Protein AF-A0A954CQ62-F1 (afdb_monomer)

Mean predicted aligned error: 17.19 Å

Nearest PDB structures (foldseek):
  6u3j-assembly1_A  TM=4.164E-01  e=3.686E+00  Homo sapiens
  1ta9-assembly1_A  TM=3.772E-01  e=4.205E+00  Schizosaccharomyces pombe
  5t4q-assembly1_C  TM=3.154E-01  e=1.674E+00  Escherichia coli
  3t1b-assembly1_B  TM=4.701E-01  e=9.889E+00  Vibrio cholerae
  3szp-assembly1_A-2  TM=2.958E-01  e=4.491E+00  Vibrio cholerae

Sequence (155 aa):
MPSSSTSSSEAGSMDAMSRVPAVAQAKTLIVVAIVTLVTLAAWEWHLRAENLGEQPASPVDVAVDRVRAPAPEGSRRIVVLGSSRAQFGISPTIVQNELGKNWEVRNAALSYGNGFAQLHASLDWFEAGDVIVVECLPFTCFTGYRTELELAFER

Structure (mmCIF, N/CA/C/O backbone):
data_AF-A0A954CQ62-F1
#
_entry.id   AF-A0A954CQ62-F1
#
loop_
_atom_site.group_PDB
_atom_site.id
_atom_site.type_symbol
_atom_site.label_atom_id
_atom_site.label_alt_id
_atom_site.label_comp_id
_atom_site.label_asym_id
_atom_site.label_entity_id
_atom_site.label_seq_id
_atom_site.pdbx_PDB_ins_code
_atom_site.Cartn_x
_atom_site.Cartn_y
_atom_site.Cartn_z
_atom_site.occupancy
_atom_site.B_iso_or_equiv
_atom_site.auth_seq_id
_atom_site.auth_comp_id
_atom_site.auth_asym_id
_atom_site.auth_atom_id
_atom_site.pdbx_PDB_model_num
ATOM 1 N N . MET A 1 1 ? 87.082 26.922 -52.791 1.00 41.25 1 MET A N 1
ATOM 2 C CA . MET A 1 1 ? 85.716 27.066 -53.344 1.00 41.25 1 MET A CA 1
ATOM 3 C C . MET A 1 1 ? 85.602 26.184 -54.582 1.00 41.25 1 MET A C 1
ATOM 5 O O . MET A 1 1 ? 86.524 26.274 -55.382 1.00 41.25 1 MET A O 1
ATOM 9 N N . PRO A 1 2 ? 84.510 25.434 -54.814 1.00 47.22 2 PRO A N 1
ATOM 10 C CA . PRO A 1 2 ? 83.643 24.693 -53.893 1.00 47.22 2 PRO A CA 1
ATOM 11 C C . PRO A 1 2 ? 83.917 23.168 -53.979 1.00 47.22 2 PRO A C 1
ATOM 13 O O . PRO A 1 2 ? 84.320 22.670 -55.025 1.00 47.22 2 PRO A O 1
ATOM 16 N N . SER A 1 3 ? 83.660 22.424 -52.901 1.00 38.12 3 SER A N 1
ATOM 17 C CA . SER A 1 3 ? 83.517 20.962 -52.966 1.00 38.12 3 SER A CA 1
ATOM 18 C C . SER A 1 3 ? 82.086 20.619 -52.594 1.00 38.12 3 SER A C 1
ATOM 20 O O . SER A 1 3 ? 81.602 20.986 -51.524 1.00 38.12 3 SER A O 1
ATOM 22 N N . SER A 1 4 ? 81.418 19.991 -53.549 1.00 45.69 4 SER A N 1
ATOM 23 C CA . SER A 1 4 ? 80.012 19.625 -53.558 1.00 45.69 4 SER A CA 1
ATOM 24 C C . SER A 1 4 ? 79.698 18.516 -52.552 1.00 45.69 4 SER A C 1
ATOM 26 O O . SER A 1 4 ? 80.498 17.615 -52.314 1.00 45.69 4 SER A O 1
ATOM 28 N N . SER A 1 5 ? 78.503 18.605 -51.986 1.0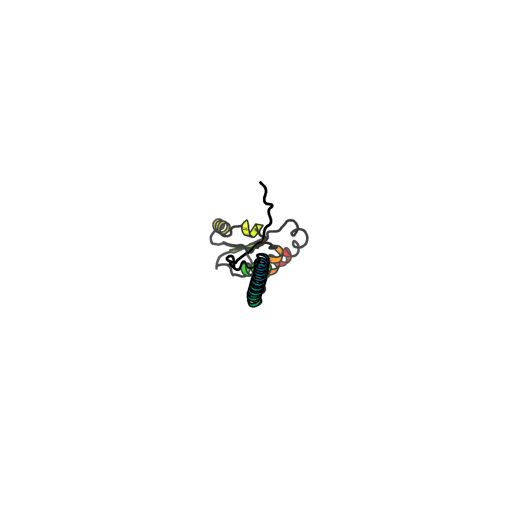0 49.94 5 SER A N 1
ATOM 29 C CA . SER A 1 5 ? 77.893 17.745 -50.972 1.00 49.94 5 SER A CA 1
ATOM 30 C C . SER A 1 5 ? 77.370 16.418 -51.532 1.00 49.94 5 SER A C 1
ATOM 32 O O . SER A 1 5 ? 76.735 16.431 -52.583 1.00 49.94 5 SER A O 1
ATOM 34 N N . THR A 1 6 ? 77.512 15.311 -50.788 1.00 40.84 6 THR A N 1
ATOM 35 C CA . THR A 1 6 ? 76.556 14.167 -50.660 1.00 40.84 6 THR A CA 1
ATOM 36 C C . THR A 1 6 ? 77.137 13.180 -49.622 1.00 40.84 6 THR A C 1
ATOM 38 O O . THR A 1 6 ? 78.242 12.698 -49.813 1.00 40.84 6 THR A O 1
ATOM 41 N N . SER A 1 7 ? 76.655 13.108 -48.373 1.00 46.06 7 SER A N 1
ATOM 42 C CA . SER A 1 7 ? 75.501 12.361 -47.816 1.00 46.06 7 SER A CA 1
ATOM 43 C C . SER A 1 7 ? 75.595 10.826 -47.878 1.00 46.06 7 SER A C 1
ATOM 45 O O . SER A 1 7 ? 75.480 10.269 -48.963 1.00 46.06 7 SER A O 1
ATOM 47 N N . SER A 1 8 ? 75.697 10.179 -46.703 1.00 40.22 8 SER A N 1
ATOM 48 C CA . SER A 1 8 ? 75.142 8.847 -46.351 1.00 40.22 8 SER A CA 1
ATOM 49 C C . SER A 1 8 ? 75.574 8.508 -44.908 1.00 40.22 8 SER A C 1
ATOM 51 O O . SER A 1 8 ? 76.755 8.315 -44.654 1.00 40.22 8 SER A O 1
ATOM 53 N N . SER A 1 9 ? 74.741 8.707 -43.884 1.00 50.22 9 SER A N 1
ATOM 54 C CA . SER A 1 9 ? 73.790 7.717 -43.347 1.00 50.22 9 SER A CA 1
ATOM 55 C C . SER A 1 9 ? 74.456 6.466 -42.761 1.00 50.22 9 SER A C 1
ATOM 57 O O . SER A 1 9 ? 74.571 5.465 -43.453 1.00 50.22 9 SER A O 1
ATOM 59 N N . GLU A 1 10 ? 74.749 6.478 -41.458 1.00 44.53 10 GLU A N 1
ATOM 60 C CA . GLU A 1 10 ? 74.634 5.270 -40.634 1.00 44.53 10 GLU A CA 1
ATOM 61 C C . GLU A 1 10 ? 73.794 5.584 -39.398 1.00 44.53 10 GLU A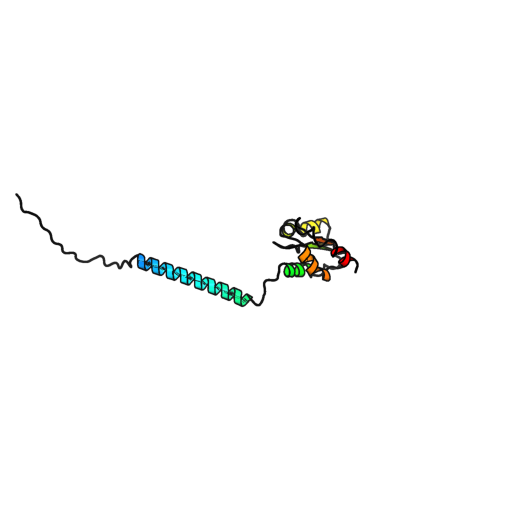 C 1
ATOM 63 O O . GLU A 1 10 ? 74.162 6.352 -38.510 1.00 44.53 10 GLU A O 1
ATOM 68 N N . ALA A 1 11 ? 72.594 5.012 -39.422 1.00 48.69 11 ALA A N 1
ATOM 69 C CA . ALA A 1 11 ? 71.704 4.883 -38.293 1.00 48.69 11 ALA A CA 1
ATOM 70 C C . ALA A 1 11 ? 72.190 3.706 -37.443 1.00 48.69 11 ALA A C 1
ATOM 72 O O . ALA A 1 11 ? 72.413 2.616 -37.963 1.00 48.69 11 ALA A O 1
ATOM 73 N N . GLY A 1 12 ? 72.327 3.917 -36.138 1.00 39.66 12 GLY A N 1
ATOM 74 C CA . GLY A 1 12 ? 72.877 2.913 -35.237 1.00 39.66 12 GLY A CA 1
ATOM 75 C C . GLY A 1 12 ? 72.307 3.009 -33.834 1.00 39.66 12 GLY A C 1
ATOM 76 O O . GLY A 1 12 ? 73.032 3.310 -32.901 1.00 39.66 12 GLY A O 1
ATOM 77 N N . SER A 1 13 ? 71.011 2.708 -33.714 1.00 49.06 13 SER A N 1
ATOM 78 C CA . SER A 1 13 ? 70.457 1.941 -32.591 1.00 49.06 13 SER A CA 1
ATOM 79 C C . SER A 1 13 ? 70.759 2.444 -31.171 1.00 49.06 13 SER A C 1
ATOM 81 O O . SER A 1 13 ? 71.661 1.926 -30.525 1.00 49.06 13 SER A O 1
ATOM 83 N N . MET A 1 14 ? 69.891 3.297 -30.624 1.00 45.84 14 MET A N 1
ATOM 84 C CA . MET A 1 14 ? 69.452 3.203 -29.220 1.00 45.84 14 MET A CA 1
ATOM 85 C C . MET A 1 14 ? 68.099 3.906 -29.059 1.00 45.84 14 MET A C 1
ATOM 87 O O . MET A 1 14 ? 68.012 4.977 -28.484 1.00 45.84 14 MET A O 1
ATOM 91 N N . ASP A 1 15 ? 67.035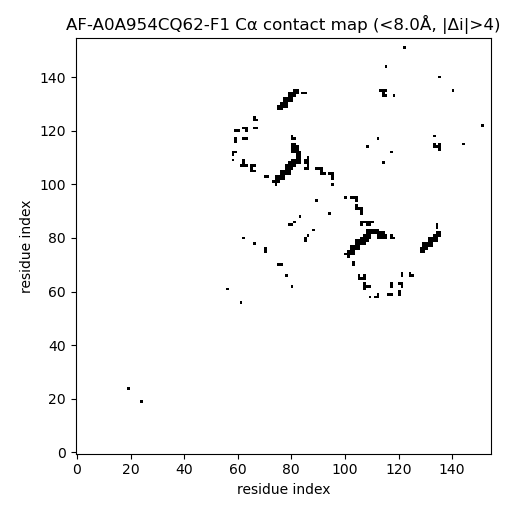 3.309 -29.595 1.00 43.97 15 ASP A N 1
ATOM 92 C CA . ASP A 1 15 ? 65.668 3.656 -29.179 1.00 43.97 15 ASP A CA 1
ATOM 93 C C . ASP A 1 15 ? 64.752 2.433 -29.326 1.00 43.97 15 ASP A C 1
ATOM 95 O O . ASP A 1 15 ? 63.693 2.438 -29.945 1.00 43.97 15 ASP A O 1
ATOM 99 N N . ALA A 1 16 ? 65.205 1.319 -28.751 1.00 47.59 16 ALA A N 1
ATOM 100 C CA . ALA A 1 16 ? 64.402 0.116 -28.573 1.00 47.59 16 ALA A CA 1
ATOM 101 C C . ALA A 1 16 ? 63.693 0.152 -27.212 1.00 47.59 16 ALA A C 1
ATOM 103 O O . ALA A 1 16 ? 63.734 -0.811 -26.450 1.00 47.59 16 ALA A O 1
ATOM 104 N N . MET A 1 17 ? 63.022 1.260 -26.884 1.00 46.12 17 MET A N 1
ATOM 105 C CA . MET A 1 17 ? 61.926 1.174 -25.928 1.00 46.12 17 MET A CA 1
ATOM 106 C C . MET A 1 17 ? 60.701 0.756 -26.730 1.00 46.12 17 MET A C 1
ATOM 108 O O . MET A 1 17 ? 60.117 1.553 -27.460 1.00 46.12 17 MET A O 1
ATOM 112 N N . SER A 1 18 ? 60.400 -0.539 -26.638 1.00 50.97 18 SER A N 1
ATOM 113 C CA . SER A 1 18 ? 59.223 -1.234 -27.158 1.00 50.97 18 SER A CA 1
ATOM 114 C C . SER A 1 18 ? 57.941 -0.421 -26.931 1.00 50.97 18 SER A C 1
ATOM 116 O O . SER A 1 18 ? 57.223 -0.586 -25.945 1.00 50.97 18 SER A O 1
ATOM 118 N N . ARG A 1 19 ? 57.653 0.510 -27.843 1.00 55.09 19 ARG A N 1
ATOM 119 C CA . ARG A 1 19 ? 56.360 1.177 -27.927 1.00 55.09 19 ARG A CA 1
ATOM 120 C C . ARG A 1 19 ? 55.446 0.202 -28.637 1.00 55.09 19 ARG A C 1
ATOM 122 O O . ARG A 1 19 ? 55.397 0.165 -29.864 1.00 55.09 19 ARG A O 1
ATOM 129 N N . VAL A 1 20 ? 54.743 -0.610 -27.849 1.00 55.81 20 VAL A N 1
ATOM 130 C CA . VAL A 1 20 ? 53.565 -1.331 -28.334 1.00 55.81 20 VAL A CA 1
ATOM 131 C C . VAL A 1 20 ? 52.722 -0.302 -29.094 1.00 55.81 20 VAL A C 1
ATOM 133 O O . VAL A 1 20 ? 52.399 0.737 -28.512 1.00 55.81 20 VAL A O 1
ATOM 136 N N . PRO A 1 21 ? 52.429 -0.509 -30.391 1.00 61.00 21 PRO A N 1
ATOM 137 C CA . PRO A 1 21 ? 51.744 0.499 -31.183 1.00 61.00 21 PRO A CA 1
ATOM 138 C C . PRO A 1 21 ? 50.436 0.853 -30.477 1.00 61.00 21 PRO A C 1
ATOM 140 O O . PRO A 1 21 ? 49.686 -0.043 -30.094 1.00 61.00 21 PRO A O 1
ATOM 143 N N . ALA A 1 22 ? 50.161 2.145 -30.280 1.00 60.09 22 ALA A N 1
ATOM 144 C CA . ALA A 1 22 ? 49.000 2.629 -29.521 1.00 60.09 22 ALA A CA 1
ATOM 145 C C . ALA A 1 22 ? 47.670 2.012 -30.004 1.00 60.09 22 ALA A C 1
ATOM 147 O O . ALA A 1 22 ? 46.736 1.818 -29.232 1.00 60.09 22 ALA A O 1
ATOM 148 N N . VAL A 1 23 ? 47.619 1.613 -31.279 1.00 59.50 23 VAL A N 1
ATOM 149 C CA . VAL A 1 23 ? 46.509 0.878 -31.899 1.00 59.50 23 VAL A CA 1
ATOM 150 C C . VAL A 1 23 ? 46.319 -0.525 -31.302 1.00 59.50 23 VAL A C 1
ATOM 152 O O . VAL A 1 23 ? 45.187 -0.960 -31.115 1.00 59.50 23 VAL A O 1
ATOM 155 N N . ALA A 1 24 ? 47.398 -1.241 -30.983 1.00 61.53 24 ALA A N 1
ATOM 156 C CA . ALA A 1 24 ? 47.332 -2.528 -30.295 1.00 61.53 24 ALA A CA 1
ATOM 157 C C . ALA A 1 24 ? 46.906 -2.356 -28.829 1.00 61.53 24 ALA A C 1
ATOM 159 O O . ALA A 1 24 ? 46.080 -3.127 -28.353 1.00 61.53 24 ALA A O 1
ATOM 160 N N . GLN A 1 25 ? 47.372 -1.306 -28.143 1.00 62.19 25 GLN A N 1
ATOM 161 C CA . GLN A 1 25 ? 46.927 -0.991 -26.777 1.00 62.19 25 GLN A CA 1
ATOM 162 C C . GLN A 1 25 ? 45.438 -0.616 -26.724 1.00 62.19 25 GLN A C 1
ATOM 164 O O . GLN A 1 25 ? 44.713 -1.116 -25.867 1.00 62.19 25 GLN A O 1
ATOM 169 N N . ALA A 1 26 ? 44.953 0.190 -27.673 1.00 69.88 26 ALA A N 1
ATOM 170 C CA . ALA A 1 26 ? 43.543 0.565 -27.766 1.00 69.88 26 ALA A CA 1
ATOM 171 C C . ALA A 1 26 ? 42.634 -0.645 -28.038 1.00 69.88 26 ALA A C 1
ATOM 173 O O . ALA A 1 26 ? 41.589 -0.787 -27.407 1.00 69.88 26 ALA A O 1
ATOM 174 N N . LYS A 1 27 ? 43.052 -1.558 -28.926 1.00 73.62 27 LYS A N 1
ATOM 175 C CA . LYS A 1 27 ? 42.320 -2.807 -29.189 1.00 73.62 27 LYS A CA 1
ATOM 176 C C . LYS A 1 27 ? 42.232 -3.684 -27.942 1.00 73.62 27 LYS A C 1
ATOM 178 O O . LYS A 1 27 ? 41.151 -4.173 -27.629 1.00 73.62 27 LYS A O 1
ATOM 183 N N . THR A 1 28 ? 43.329 -3.833 -27.202 1.00 79.75 28 THR A N 1
ATOM 184 C CA . THR A 1 28 ? 43.339 -4.598 -25.947 1.00 79.75 28 THR A CA 1
ATOM 185 C C . THR A 1 28 ? 42.423 -3.966 -24.898 1.00 79.75 28 THR A C 1
ATOM 187 O O . THR A 1 28 ? 41.651 -4.681 -24.269 1.00 79.75 28 THR A O 1
ATOM 190 N N . LEU A 1 29 ? 42.431 -2.637 -24.748 1.00 79.12 29 LEU A N 1
ATOM 191 C CA . LEU A 1 29 ? 41.543 -1.944 -23.806 1.00 79.12 29 LEU A CA 1
ATOM 192 C C . LEU A 1 29 ? 40.061 -2.126 -24.152 1.00 79.12 29 LEU A C 1
ATOM 194 O O . LEU A 1 29 ? 39.253 -2.344 -23.253 1.00 79.12 29 LEU A O 1
ATOM 198 N N . ILE A 1 30 ? 39.705 -2.099 -25.439 1.00 85.25 30 ILE A N 1
ATOM 199 C CA . ILE A 1 30 ? 38.328 -2.353 -25.884 1.00 85.25 30 ILE A CA 1
ATOM 200 C C . ILE A 1 30 ? 37.911 -3.788 -25.553 1.00 85.25 30 ILE A C 1
ATOM 202 O O . ILE A 1 30 ? 36.827 -3.997 -25.014 1.00 85.25 30 ILE A O 1
ATOM 206 N N . VAL A 1 31 ? 38.770 -4.775 -25.823 1.00 88.06 31 VAL A N 1
ATOM 207 C CA . VAL A 1 31 ? 38.486 -6.178 -25.486 1.00 88.06 31 VAL A CA 1
ATOM 208 C C . VAL A 1 31 ? 38.303 -6.345 -23.978 1.00 88.06 31 VAL A C 1
ATOM 210 O O . VAL A 1 31 ? 37.331 -6.962 -23.554 1.00 88.06 31 VAL A O 1
ATOM 213 N N . VAL A 1 32 ? 39.170 -5.744 -23.161 1.00 88.31 32 VAL A N 1
ATOM 214 C CA . VAL A 1 32 ? 39.053 -5.785 -21.694 1.00 88.31 32 VAL A CA 1
ATOM 215 C C . VAL A 1 32 ? 37.763 -5.115 -21.215 1.00 88.31 32 VAL A C 1
ATOM 217 O O . VAL A 1 32 ? 37.093 -5.658 -20.338 1.00 88.31 32 VAL A O 1
ATOM 220 N N . ALA A 1 33 ? 37.369 -3.984 -21.803 1.00 87.56 33 ALA A N 1
ATOM 221 C CA . ALA A 1 33 ? 36.124 -3.302 -21.458 1.00 87.56 33 ALA A CA 1
ATOM 222 C C . ALA A 1 33 ? 34.894 -4.154 -21.804 1.00 87.56 33 ALA A C 1
ATOM 224 O O . ALA A 1 33 ? 34.006 -4.312 -20.970 1.00 87.56 33 ALA A O 1
ATOM 225 N N . ILE A 1 34 ? 34.865 -4.760 -22.996 1.00 91.62 34 ILE A N 1
ATOM 226 C CA . ILE A 1 34 ? 33.775 -5.650 -23.420 1.00 91.62 34 ILE A CA 1
ATOM 227 C C . ILE A 1 34 ? 33.695 -6.866 -22.503 1.00 91.62 34 ILE A C 1
ATOM 229 O O . ILE A 1 34 ? 32.616 -7.179 -22.011 1.00 91.62 34 ILE A O 1
ATOM 233 N N . VAL A 1 35 ? 34.826 -7.525 -22.235 1.00 92.44 35 VAL A N 1
ATOM 234 C CA . VAL A 1 35 ? 34.869 -8.680 -21.332 1.00 92.44 35 VAL A CA 1
ATOM 235 C C . VAL A 1 35 ? 34.355 -8.278 -19.954 1.00 92.44 35 VAL A C 1
ATOM 237 O O . VAL A 1 35 ? 33.462 -8.933 -19.442 1.00 92.44 35 VAL A O 1
ATOM 240 N N . THR A 1 36 ? 34.822 -7.163 -19.392 1.00 90.25 36 THR A N 1
ATOM 241 C CA . THR A 1 36 ? 34.351 -6.669 -18.087 1.00 90.25 36 THR A CA 1
ATOM 242 C C . THR A 1 36 ? 32.840 -6.433 -18.068 1.00 90.25 36 THR A C 1
ATOM 244 O O . THR A 1 36 ? 32.171 -6.874 -17.136 1.00 90.25 36 THR A O 1
ATOM 247 N N . LEU A 1 37 ? 32.283 -5.791 -19.101 1.00 91.50 37 LEU A N 1
ATOM 248 C CA . LEU A 1 37 ? 30.840 -5.553 -19.204 1.00 91.50 37 LEU A CA 1
ATOM 249 C C . LEU A 1 37 ? 30.045 -6.857 -19.302 1.00 91.50 37 LEU A C 1
ATOM 251 O O . LEU A 1 37 ? 29.023 -6.994 -18.637 1.00 91.50 37 LEU A O 1
ATOM 255 N N . VAL A 1 38 ? 30.518 -7.823 -20.093 1.00 90.81 38 VAL A N 1
ATOM 256 C CA . VAL A 1 38 ? 29.867 -9.132 -20.232 1.00 90.81 38 VAL A CA 1
ATOM 257 C C . VAL A 1 38 ? 29.908 -9.897 -18.913 1.00 90.81 38 VAL A C 1
ATOM 259 O O . VAL A 1 38 ? 28.889 -10.448 -18.511 1.00 90.81 38 VAL A O 1
ATOM 262 N N . THR A 1 39 ? 31.038 -9.897 -18.203 1.00 88.31 39 THR A N 1
ATOM 263 C CA . THR A 1 39 ? 31.159 -10.585 -16.911 1.00 88.31 39 THR A CA 1
ATOM 264 C C . THR A 1 39 ? 30.278 -9.936 -15.846 1.00 88.31 39 THR A C 1
ATOM 266 O O . THR A 1 39 ? 29.625 -10.650 -15.094 1.00 88.31 39 THR A O 1
ATOM 269 N N . LEU A 1 40 ? 30.201 -8.600 -15.804 1.00 87.50 40 LEU A N 1
ATOM 270 C CA . LEU A 1 40 ? 29.306 -7.880 -14.890 1.00 87.50 40 LEU A CA 1
ATOM 271 C C . LEU A 1 40 ? 27.833 -8.148 -15.211 1.00 87.50 40 LEU A C 1
ATOM 273 O O . LEU A 1 40 ? 27.059 -8.440 -14.306 1.00 87.50 40 LEU A O 1
ATOM 277 N N . ALA A 1 41 ? 27.451 -8.125 -16.489 1.00 81.44 41 ALA A N 1
ATOM 278 C CA . ALA A 1 41 ? 26.093 -8.451 -16.913 1.00 81.44 41 ALA A CA 1
ATOM 279 C C . ALA A 1 41 ? 25.727 -9.913 -16.608 1.00 81.44 41 ALA A C 1
ATOM 281 O O . ALA A 1 41 ? 24.618 -10.188 -16.157 1.00 81.44 41 ALA A O 1
ATOM 282 N N . ALA A 1 42 ? 26.659 -10.850 -16.809 1.00 82.94 42 ALA A N 1
ATOM 283 C CA . ALA A 1 42 ? 26.465 -12.258 -16.478 1.00 82.94 42 ALA A CA 1
ATOM 284 C C . ALA A 1 42 ? 26.362 -12.480 -14.962 1.00 82.94 42 ALA A C 1
ATOM 286 O O . ALA A 1 42 ? 25.549 -13.285 -14.516 1.00 82.94 42 ALA A O 1
ATOM 287 N N . TRP A 1 43 ? 27.143 -11.742 -14.171 1.00 80.69 43 TRP A N 1
ATOM 288 C CA . TRP A 1 43 ? 27.081 -11.771 -12.712 1.00 80.69 43 TRP A CA 1
ATOM 289 C C . TRP A 1 43 ? 25.767 -11.190 -12.183 1.00 80.69 43 TRP A C 1
ATOM 291 O O . TRP A 1 43 ? 25.106 -11.819 -11.364 1.00 80.69 43 TRP A O 1
ATOM 301 N N . GLU A 1 44 ? 25.326 -10.038 -12.697 1.00 78.00 44 GLU A N 1
ATOM 302 C CA . GLU A 1 44 ? 24.003 -9.492 -12.379 1.00 78.00 44 GLU A CA 1
ATOM 303 C C . GLU A 1 44 ? 22.883 -10.452 -12.772 1.00 78.00 44 GLU A C 1
ATOM 305 O O . GLU A 1 44 ? 21.927 -10.624 -12.020 1.00 78.00 44 GLU A O 1
ATOM 310 N N . TRP A 1 45 ? 22.993 -11.089 -13.938 1.00 75.62 45 TRP A N 1
ATOM 311 C CA . TRP A 1 45 ? 22.031 -12.091 -14.373 1.00 75.62 45 TRP A CA 1
ATOM 312 C C . TRP A 1 45 ? 22.010 -13.295 -13.433 1.00 75.62 45 TRP A C 1
ATOM 314 O O . TRP A 1 45 ? 20.934 -13.752 -13.074 1.00 75.62 45 TRP A O 1
ATOM 324 N N . HIS A 1 46 ? 23.172 -13.782 -12.996 1.00 75.38 46 HIS A N 1
ATOM 325 C CA . HIS A 1 46 ? 23.285 -14.884 -12.044 1.00 75.38 46 HIS A CA 1
ATOM 326 C C . HIS A 1 46 ? 22.674 -14.532 -10.681 1.00 75.38 46 HIS A C 1
ATOM 328 O O . HIS A 1 46 ? 21.861 -15.299 -10.176 1.00 75.38 46 HIS A O 1
ATOM 334 N N . LEU A 1 47 ? 22.951 -13.338 -10.148 1.00 69.31 47 LEU A N 1
ATOM 335 C CA . LEU A 1 47 ? 22.332 -12.848 -8.910 1.00 69.31 47 LEU A CA 1
ATOM 336 C C . LEU A 1 47 ? 20.811 -12.691 -9.040 1.00 69.31 47 LEU A C 1
ATOM 338 O O . LEU A 1 47 ? 20.062 -13.021 -8.124 1.00 69.31 47 LEU A O 1
ATOM 342 N N . ARG A 1 48 ? 20.324 -12.205 -10.187 1.00 61.91 48 ARG A N 1
ATOM 343 C CA . ARG A 1 48 ? 18.882 -12.149 -10.467 1.00 61.91 48 ARG A CA 1
ATOM 344 C C . ARG A 1 48 ? 18.290 -13.547 -10.622 1.00 61.91 48 ARG A C 1
ATOM 346 O O . ARG A 1 48 ? 17.159 -13.746 -10.205 1.00 61.91 48 ARG A O 1
ATOM 353 N N . ALA A 1 49 ? 19.042 -14.489 -11.192 1.00 62.38 49 ALA A N 1
ATOM 354 C CA . ALA A 1 49 ? 18.624 -15.868 -11.408 1.00 62.38 49 ALA A CA 1
ATOM 355 C C . ALA A 1 49 ? 18.500 -16.660 -10.099 1.00 62.38 49 ALA A C 1
ATOM 357 O O . ALA A 1 49 ? 17.558 -17.432 -9.952 1.00 62.38 49 ALA A O 1
ATOM 358 N N . GLU A 1 50 ? 19.392 -16.436 -9.134 1.00 57.91 50 GLU A N 1
ATOM 359 C CA . GLU A 1 50 ? 19.269 -17.000 -7.782 1.00 57.91 50 GLU A CA 1
ATOM 360 C C . GLU A 1 50 ? 18.081 -16.397 -7.011 1.00 57.91 50 GLU A C 1
ATOM 362 O O . GLU A 1 50 ? 17.435 -17.098 -6.237 1.00 57.91 50 GLU A O 1
ATOM 367 N N . ASN A 1 51 ? 17.700 -15.152 -7.319 1.00 51.50 51 ASN A N 1
ATOM 368 C CA . ASN A 1 51 ? 16.491 -14.506 -6.798 1.00 51.50 51 ASN A CA 1
ATOM 369 C C . ASN A 1 51 ? 15.203 -14.818 -7.597 1.00 51.50 51 ASN A C 1
ATOM 371 O O . ASN A 1 51 ? 14.145 -14.301 -7.252 1.00 51.50 51 ASN A O 1
ATOM 375 N N . LEU A 1 52 ? 15.228 -15.676 -8.631 1.00 52.19 52 LEU A N 1
ATOM 376 C CA . LEU A 1 52 ? 14.017 -16.047 -9.396 1.00 52.19 52 LEU A CA 1
ATOM 377 C C . LEU A 1 52 ? 13.009 -16.894 -8.596 1.00 52.19 52 LEU A C 1
ATOM 379 O O . LEU A 1 52 ? 11.910 -17.144 -9.090 1.00 52.19 52 LEU A O 1
ATOM 383 N N . GLY A 1 53 ? 13.360 -17.338 -7.385 1.00 51.84 53 GLY A N 1
ATOM 384 C CA . GLY A 1 53 ? 12.411 -17.953 -6.451 1.00 51.84 53 GLY A CA 1
ATOM 385 C C . GLY A 1 53 ? 11.441 -16.949 -5.816 1.00 51.84 53 GLY A C 1
ATOM 386 O O . GLY A 1 53 ? 10.337 -17.328 -5.436 1.00 51.84 53 GLY A O 1
ATOM 387 N N . GLU A 1 54 ? 11.819 -15.671 -5.757 1.00 53.22 54 GLU A N 1
ATOM 388 C CA . GLU A 1 54 ? 10.964 -14.568 -5.326 1.00 53.22 54 GLU A CA 1
ATOM 389 C C . GLU A 1 54 ? 10.561 -13.775 -6.567 1.00 53.22 54 GLU A C 1
ATOM 391 O O . GLU A 1 54 ? 11.202 -12.806 -6.978 1.00 53.22 54 GLU A O 1
ATOM 396 N N . GLN A 1 55 ? 9.482 -14.214 -7.210 1.00 52.25 55 GLN A N 1
ATOM 397 C CA . GLN A 1 55 ? 8.782 -13.380 -8.179 1.00 52.25 55 GLN A CA 1
ATOM 398 C C . GLN A 1 55 ? 8.566 -12.004 -7.523 1.00 52.25 55 GLN A C 1
ATOM 400 O O . GLN A 1 55 ? 8.073 -11.977 -6.392 1.00 52.25 55 GLN A O 1
ATOM 405 N N . PRO A 1 56 ? 8.971 -10.876 -8.149 1.00 55.84 56 PRO A N 1
ATOM 406 C CA . PRO A 1 56 ? 8.806 -9.574 -7.521 1.00 55.84 56 PRO A CA 1
ATOM 407 C C . PRO A 1 56 ? 7.325 -9.422 -7.202 1.00 55.84 56 PRO A C 1
ATOM 409 O O . PRO A 1 56 ? 6.504 -9.434 -8.124 1.00 55.84 56 PRO A O 1
ATOM 412 N N . ALA A 1 57 ? 7.008 -9.368 -5.903 1.00 66.88 57 ALA A N 1
ATOM 413 C CA . ALA A 1 57 ? 5.639 -9.273 -5.426 1.00 66.88 57 ALA A CA 1
ATOM 414 C C . ALA A 1 57 ? 4.961 -8.157 -6.213 1.00 66.88 57 ALA A C 1
ATOM 416 O O . ALA A 1 57 ? 5.509 -7.049 -6.330 1.00 66.88 57 ALA A O 1
ATOM 417 N N . SER A 1 58 ? 3.824 -8.466 -6.838 1.00 78.19 58 SER A N 1
ATOM 418 C CA . SER A 1 58 ? 3.148 -7.457 -7.633 1.00 78.19 58 SER A CA 1
ATOM 419 C C . SER A 1 58 ? 2.825 -6.269 -6.719 1.00 78.19 58 SER A C 1
ATOM 421 O O . SER A 1 58 ? 2.649 -6.443 -5.510 1.00 78.19 58 SER A O 1
ATOM 423 N N . PRO A 1 59 ? 2.721 -5.039 -7.247 1.00 74.25 59 PRO A N 1
ATOM 424 C CA . PRO A 1 59 ? 2.294 -3.908 -6.428 1.00 74.25 59 PRO A CA 1
ATOM 425 C C . PRO A 1 59 ? 0.975 -4.196 -5.689 1.00 74.25 59 PRO A C 1
ATOM 427 O O . PRO A 1 59 ? 0.727 -3.684 -4.607 1.00 74.25 59 PRO A O 1
ATOM 430 N N . VAL A 1 60 ? 0.122 -5.053 -6.242 1.00 79.62 60 VAL A N 1
ATOM 431 C CA . VAL A 1 60 ? -1.099 -5.479 -5.565 1.00 79.62 60 VAL A CA 1
ATOM 432 C C . VAL A 1 60 ? -0.779 -6.356 -4.350 1.00 79.62 60 VAL A C 1
ATOM 434 O O . VAL A 1 60 ? -1.260 -6.046 -3.266 1.00 79.62 60 VAL A O 1
ATOM 437 N N . ASP A 1 61 ? 0.093 -7.356 -4.482 1.00 84.19 61 ASP A N 1
ATOM 438 C CA . ASP A 1 61 ? 0.494 -8.239 -3.373 1.00 84.19 61 ASP A CA 1
ATOM 439 C C . ASP A 1 61 ? 1.145 -7.456 -2.226 1.00 84.19 61 ASP A C 1
ATOM 441 O O . ASP A 1 61 ? 0.788 -7.625 -1.063 1.00 84.19 61 ASP A O 1
ATOM 445 N N . VAL A 1 62 ? 2.022 -6.502 -2.556 1.00 84.06 62 VAL A N 1
ATOM 446 C CA . VAL A 1 62 ? 2.659 -5.628 -1.557 1.00 84.06 62 VAL A CA 1
ATOM 447 C C . VAL A 1 62 ? 1.624 -4.773 -0.821 1.00 84.06 62 VAL A C 1
ATOM 449 O O . VAL A 1 62 ? 1.783 -4.491 0.369 1.00 84.06 62 VAL A O 1
ATOM 452 N N . ALA A 1 63 ? 0.573 -4.321 -1.510 1.00 83.50 63 ALA A N 1
ATOM 453 C CA . ALA A 1 63 ? -0.510 -3.585 -0.869 1.00 83.50 63 ALA A CA 1
ATOM 454 C C . ALA A 1 63 ? -1.327 -4.505 0.046 1.00 83.50 63 ALA A C 1
ATOM 456 O O . ALA A 1 63 ? -1.560 -4.136 1.195 1.00 83.50 63 ALA A O 1
ATOM 457 N N . VAL A 1 64 ? -1.682 -5.708 -0.420 1.00 88.25 64 VAL A N 1
ATOM 458 C CA . VAL A 1 64 ? -2.409 -6.712 0.371 1.00 88.25 64 VAL A CA 1
ATOM 459 C C . VAL A 1 64 ? -1.647 -7.046 1.647 1.00 88.25 64 VAL A C 1
ATOM 461 O O . VAL A 1 64 ? -2.235 -7.003 2.723 1.00 88.25 64 VAL A O 1
ATOM 464 N N . ASP A 1 65 ? -0.336 -7.270 1.576 1.00 87.19 65 ASP A N 1
ATOM 465 C CA . ASP A 1 65 ? 0.484 -7.572 2.754 1.00 87.19 65 ASP A CA 1
ATOM 466 C C . ASP A 1 65 ? 0.452 -6.451 3.806 1.00 87.19 65 ASP A C 1
ATOM 468 O O . ASP A 1 65 ? 0.449 -6.716 5.010 1.00 87.19 65 ASP A O 1
ATOM 472 N N . ARG A 1 66 ? 0.352 -5.186 3.378 1.00 86.25 66 ARG A N 1
ATOM 473 C CA . ARG A 1 66 ? 0.209 -4.036 4.291 1.00 86.25 66 ARG A CA 1
ATOM 474 C C . ARG A 1 66 ? -1.184 -3.942 4.915 1.00 86.25 66 ARG A C 1
ATOM 476 O O . ARG A 1 66 ? -1.327 -3.405 6.017 1.00 86.25 66 ARG A O 1
ATOM 483 N N . VAL A 1 67 ? -2.211 -4.449 4.238 1.00 89.25 67 VAL A N 1
ATOM 484 C CA . VAL A 1 67 ? -3.578 -4.520 4.778 1.00 89.25 67 VAL A CA 1
ATOM 485 C C . VAL A 1 67 ? -3.745 -5.727 5.699 1.00 89.25 67 VAL A C 1
ATOM 487 O O . VAL A 1 67 ? -4.380 -5.611 6.743 1.00 89.25 67 VAL A O 1
ATOM 490 N N . ARG A 1 68 ? -3.109 -6.854 5.370 1.00 87.56 68 ARG A N 1
ATOM 491 C CA . ARG A 1 68 ? -3.294 -8.166 6.000 1.00 87.56 68 ARG A CA 1
ATOM 492 C C . ARG A 1 68 ? -3.025 -8.208 7.503 1.00 87.56 68 ARG A C 1
ATOM 494 O O . ARG A 1 68 ? -3.591 -9.049 8.194 1.00 87.56 68 ARG A O 1
ATOM 501 N N . ALA A 1 69 ? -2.162 -7.340 8.028 1.00 79.56 69 ALA A N 1
ATOM 502 C CA . ALA A 1 69 ? -1.872 -7.343 9.459 1.00 79.56 69 ALA A CA 1
ATOM 503 C C . ALA A 1 69 ? -3.146 -7.040 10.290 1.00 79.56 69 ALA A C 1
ATOM 505 O O . ALA A 1 69 ? -3.919 -6.156 9.925 1.00 79.56 69 ALA A O 1
ATOM 506 N N . PRO A 1 70 ? -3.403 -7.707 11.421 1.00 73.19 70 PRO A N 1
ATOM 507 C CA . PRO A 1 70 ? -4.500 -7.316 12.308 1.00 73.19 70 PRO A CA 1
ATOM 508 C C . PRO A 1 70 ? -4.206 -5.957 12.952 1.00 73.19 70 PRO A C 1
ATOM 510 O O . PRO A 1 70 ? -3.037 -5.603 13.135 1.00 73.19 70 PRO A O 1
ATOM 513 N N . ALA A 1 71 ? -5.241 -5.171 13.250 1.00 78.69 71 ALA A N 1
ATOM 514 C CA . ALA A 1 71 ? -5.056 -3.933 14.002 1.00 78.69 71 ALA A CA 1
ATOM 515 C C . ALA A 1 71 ? -4.678 -4.235 15.465 1.00 78.69 71 ALA A C 1
ATOM 517 O O . ALA A 1 71 ? -5.056 -5.290 15.983 1.00 78.69 71 ALA A O 1
ATOM 518 N N . PRO A 1 72 ? -3.938 -3.344 16.155 1.00 83.44 72 PRO A N 1
ATOM 519 C CA . PRO A 1 72 ? -3.726 -3.464 17.592 1.00 83.44 72 PRO A CA 1
ATOM 520 C C . PRO A 1 72 ? -5.058 -3.598 18.336 1.00 83.44 72 PRO A C 1
ATOM 522 O O . PRO A 1 72 ? -6.038 -2.938 17.990 1.00 83.44 72 PRO A O 1
ATOM 525 N N . GLU A 1 73 ? -5.086 -4.440 19.369 1.00 80.94 73 GLU A N 1
ATOM 526 C CA . GLU A 1 73 ? -6.304 -4.717 20.130 1.00 80.94 73 GLU A CA 1
ATOM 527 C C . GLU A 1 73 ? -6.916 -3.419 20.690 1.00 80.94 73 GLU A C 1
ATOM 529 O O . GLU A 1 73 ? -6.239 -2.624 21.346 1.00 80.94 73 GLU A O 1
ATOM 534 N N . GLY A 1 74 ? -8.200 -3.186 20.400 1.00 79.44 74 GLY A N 1
ATOM 535 C CA . GLY A 1 74 ? -8.922 -1.976 20.808 1.00 79.44 74 GLY A CA 1
ATOM 536 C C . GLY A 1 74 ? -8.756 -0.759 19.886 1.00 79.44 74 GLY A C 1
ATOM 537 O O . GLY A 1 74 ? -9.400 0.263 20.136 1.00 79.44 74 GLY A O 1
ATOM 538 N N . SER A 1 75 ? -7.963 -0.857 18.816 1.00 85.19 75 SER A N 1
ATOM 539 C CA . SER A 1 75 ? -7.817 0.201 17.810 1.00 85.19 75 SER A CA 1
ATOM 540 C C . SER A 1 75 ? -8.722 -0.025 16.600 1.00 85.19 75 SER A C 1
ATOM 542 O O . SER A 1 75 ? -8.878 -1.139 16.112 1.00 85.19 75 SER A O 1
ATOM 544 N N . ARG A 1 76 ? -9.290 1.061 16.072 1.00 87.44 76 ARG A N 1
ATOM 545 C CA . ARG A 1 76 ? -9.927 1.105 14.750 1.00 87.44 76 ARG A CA 1
ATOM 546 C C . ARG A 1 76 ? -8.877 1.347 13.679 1.00 87.44 76 ARG A C 1
ATOM 548 O O . ARG A 1 76 ? -7.879 2.016 13.941 1.00 87.44 76 ARG A O 1
ATOM 555 N N . ARG A 1 77 ? -9.106 0.866 12.462 1.00 91.19 77 ARG A N 1
ATOM 556 C CA . ARG A 1 77 ? -8.121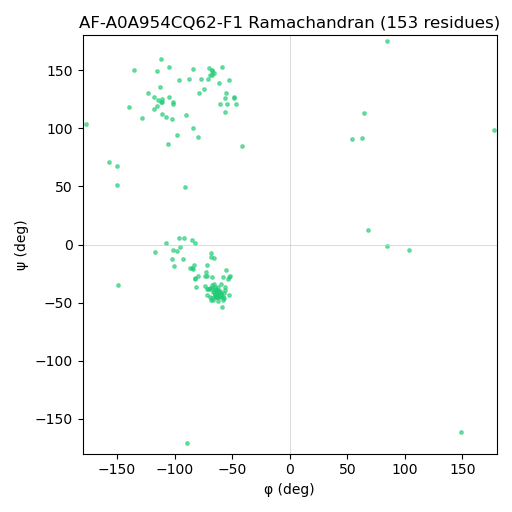 0.955 11.383 1.00 91.19 77 ARG A CA 1
ATOM 557 C C . ARG A 1 77 ? -8.584 1.891 10.270 1.00 91.19 77 ARG A C 1
ATOM 559 O O . ARG A 1 77 ? -9.726 1.842 9.822 1.00 91.19 77 ARG A O 1
ATOM 566 N N . ILE A 1 78 ? -7.669 2.736 9.805 1.00 92.00 78 ILE A N 1
ATOM 567 C CA . ILE A 1 78 ? -7.778 3.493 8.559 1.00 92.00 78 ILE A CA 1
ATOM 568 C C . ILE A 1 78 ? -6.751 2.938 7.585 1.00 92.00 78 ILE A C 1
ATOM 570 O O . ILE A 1 78 ? -5.556 2.928 7.884 1.00 92.00 78 ILE A O 1
ATOM 574 N N . VAL A 1 79 ? -7.191 2.529 6.401 1.00 93.25 79 VAL A N 1
ATOM 575 C CA . VAL A 1 79 ? -6.305 2.049 5.338 1.00 93.25 79 VAL A CA 1
ATOM 576 C C . VAL A 1 79 ? -6.351 3.010 4.161 1.00 93.25 79 VAL A C 1
ATOM 578 O O . VAL A 1 79 ? -7.410 3.292 3.611 1.00 93.25 79 VAL A O 1
ATOM 581 N N . VAL A 1 80 ? -5.182 3.508 3.770 1.00 92.81 80 VAL A N 1
ATOM 582 C CA . VAL A 1 80 ? -4.995 4.392 2.621 1.00 92.81 80 VAL A CA 1
ATOM 583 C C . VAL A 1 80 ? -4.448 3.576 1.457 1.00 92.81 80 VAL A C 1
ATOM 585 O O . VAL A 1 80 ? -3.371 2.990 1.561 1.00 92.81 80 VAL A O 1
ATOM 588 N N . LEU A 1 81 ? -5.180 3.570 0.349 1.00 92.50 81 LEU A N 1
ATOM 589 C CA . LEU A 1 81 ? -4.843 2.898 -0.904 1.00 92.50 81 LEU A CA 1
ATOM 590 C C . LEU A 1 81 ? -4.647 3.940 -2.002 1.00 92.50 81 LEU A C 1
ATOM 592 O O . LEU A 1 81 ? -5.283 4.995 -1.979 1.00 92.50 81 LEU A O 1
ATOM 596 N N . GLY A 1 82 ? -3.785 3.659 -2.976 1.00 90.56 82 GLY A N 1
ATOM 597 C CA . GLY A 1 82 ? -3.547 4.581 -4.079 1.00 90.56 82 GLY A CA 1
ATOM 598 C C . GLY A 1 82 ? -2.144 4.560 -4.662 1.00 90.56 82 GLY A C 1
ATOM 599 O O . GLY A 1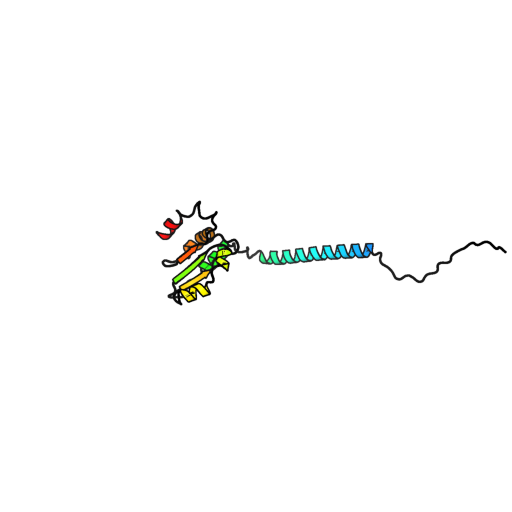 82 ? -1.362 3.621 -4.488 1.00 90.56 82 GLY A O 1
ATOM 600 N N . SER A 1 83 ? -1.845 5.645 -5.367 1.00 89.06 83 SER A N 1
ATOM 601 C CA . SER A 1 83 ? -0.592 5.864 -6.081 1.00 89.06 83 SER A CA 1
ATOM 602 C C . SER A 1 83 ? 0.483 6.534 -5.209 1.00 89.06 83 SER A C 1
ATOM 604 O O . SER A 1 83 ? 0.304 6.757 -4.007 1.00 89.06 83 SER A O 1
ATOM 606 N N . SER A 1 84 ? 1.593 6.949 -5.832 1.00 87.81 84 SER A N 1
ATOM 607 C CA . SER A 1 84 ? 2.649 7.739 -5.183 1.00 87.81 84 SER A CA 1
ATOM 608 C C . SER A 1 84 ? 2.108 9.006 -4.510 1.00 87.81 84 SER A C 1
ATOM 610 O O . SER A 1 84 ? 2.635 9.434 -3.486 1.00 87.81 84 SER A O 1
ATOM 612 N N . ARG A 1 85 ? 1.022 9.594 -5.029 1.00 86.00 85 ARG A N 1
ATOM 613 C CA . ARG A 1 85 ? 0.384 10.772 -4.422 1.00 86.00 85 ARG A CA 1
ATOM 614 C C . ARG A 1 85 ? -0.146 10.479 -3.024 1.00 86.00 85 ARG A C 1
ATOM 616 O O . ARG A 1 85 ? 0.090 11.270 -2.121 1.00 86.00 85 ARG A O 1
ATOM 623 N N . ALA A 1 86 ? -0.827 9.352 -2.837 1.00 87.00 86 ALA A N 1
ATOM 624 C CA . ALA A 1 86 ? -1.298 8.923 -1.524 1.00 87.00 86 ALA A CA 1
ATOM 625 C C . ALA A 1 86 ? -0.148 8.406 -0.650 1.00 87.00 86 ALA A C 1
ATOM 627 O O . ALA A 1 86 ? -0.116 8.672 0.552 1.00 87.00 86 ALA A O 1
ATOM 628 N N . GLN A 1 87 ? 0.833 7.734 -1.260 1.00 88.44 87 GLN A N 1
ATOM 629 C CA . GLN A 1 87 ? 1.999 7.214 -0.548 1.00 88.44 87 GLN A CA 1
ATOM 630 C C . GLN A 1 87 ? 2.801 8.329 0.135 1.00 88.44 87 GLN A C 1
ATOM 632 O O . GLN A 1 87 ? 3.194 8.181 1.288 1.00 88.44 87 GLN A O 1
ATOM 637 N N . PHE A 1 88 ? 3.032 9.444 -0.562 1.00 87.00 88 PHE A N 1
ATOM 638 C CA . PHE A 1 88 ? 3.842 10.554 -0.050 1.00 87.00 88 PHE A CA 1
ATOM 639 C C . PHE A 1 88 ? 3.014 11.727 0.489 1.00 87.00 88 PHE A C 1
ATOM 641 O O . PHE A 1 88 ? 3.539 12.550 1.233 1.00 87.00 88 PHE A O 1
ATOM 648 N N . GLY A 1 89 ? 1.733 11.825 0.125 1.00 84.88 89 GLY A N 1
ATOM 649 C CA . GLY A 1 89 ? 0.849 12.919 0.538 1.00 84.88 89 GLY A CA 1
ATOM 650 C C . GLY A 1 89 ? 0.181 12.713 1.896 1.00 84.88 89 GLY A C 1
ATOM 651 O O . GLY A 1 89 ? -0.258 13.687 2.501 1.00 84.88 89 GLY A O 1
ATOM 652 N N . ILE A 1 90 ? 0.107 11.472 2.390 1.00 81.94 90 ILE A N 1
ATOM 653 C CA . ILE A 1 90 ? -0.500 11.152 3.686 1.00 81.94 90 ILE A CA 1
ATOM 654 C C . ILE A 1 90 ? 0.563 10.548 4.600 1.00 81.94 90 ILE A C 1
ATOM 656 O O . ILE A 1 90 ? 1.074 9.460 4.340 1.00 81.94 90 ILE A O 1
ATOM 660 N N . SER A 1 91 ? 0.861 11.250 5.696 1.00 87.94 91 SER A N 1
ATOM 661 C CA . SER A 1 91 ? 1.726 10.755 6.768 1.00 87.94 91 SER A CA 1
ATOM 662 C C . SER A 1 91 ? 0.888 10.023 7.821 1.00 87.94 91 SER A C 1
ATOM 664 O O . SER A 1 91 ? 0.133 10.683 8.544 1.00 87.94 91 SER A O 1
ATOM 666 N N . PRO A 1 92 ? 1.015 8.687 7.961 1.00 86.50 92 PRO A N 1
ATOM 667 C CA . PRO A 1 92 ? 0.253 7.924 8.947 1.00 86.50 92 PRO A CA 1
ATOM 668 C C . PRO A 1 92 ? 0.452 8.429 10.369 1.00 86.50 92 PRO A C 1
ATOM 670 O O . PRO A 1 92 ? -0.510 8.528 11.119 1.00 86.50 92 PRO A O 1
ATOM 673 N N . THR A 1 93 ? 1.680 8.809 10.723 1.00 88.00 93 THR A N 1
ATOM 674 C CA . THR A 1 93 ? 2.020 9.296 12.063 1.00 88.00 93 THR A CA 1
ATOM 675 C C . THR A 1 93 ? 1.270 10.577 12.412 1.00 88.00 93 THR A C 1
ATOM 677 O O . THR A 1 93 ? 0.779 10.710 13.526 1.00 88.00 93 THR A O 1
ATOM 680 N N . ILE A 1 94 ? 1.149 11.514 11.464 1.00 88.94 94 ILE A N 1
ATOM 681 C CA . ILE A 1 94 ? 0.418 12.767 11.698 1.00 88.94 94 ILE A CA 1
ATOM 682 C C . ILE A 1 94 ? -1.066 12.462 11.894 1.00 88.94 94 ILE A C 1
ATOM 684 O O . ILE A 1 94 ? -1.653 12.899 12.876 1.00 88.94 94 ILE A O 1
ATOM 688 N N . VAL A 1 95 ? -1.657 11.653 11.011 1.00 87.81 95 VAL A N 1
ATOM 689 C CA . VAL A 1 95 ? -3.083 11.309 11.096 1.00 87.81 95 VAL A CA 1
ATOM 690 C C . VAL A 1 95 ? -3.395 10.535 12.385 1.00 87.81 95 VAL A C 1
ATOM 692 O O . VAL A 1 95 ? -4.383 10.836 13.045 1.00 87.81 95 VAL A O 1
ATOM 695 N N . GLN A 1 96 ? -2.540 9.593 12.796 1.00 88.81 96 GLN A N 1
ATOM 696 C CA . GLN A 1 96 ? -2.695 8.881 14.073 1.00 88.81 96 GLN A CA 1
ATOM 697 C C . GLN A 1 96 ? -2.599 9.825 15.276 1.00 88.81 96 GLN A C 1
ATOM 699 O O . GLN A 1 96 ? -3.370 9.685 16.222 1.00 88.81 96 GLN A O 1
ATOM 704 N N . ASN A 1 97 ? -1.689 10.803 15.251 1.00 89.06 97 ASN A N 1
ATOM 705 C CA . ASN A 1 97 ? -1.560 11.772 16.340 1.00 89.06 97 ASN A CA 1
ATOM 706 C C . ASN A 1 97 ? -2.813 12.647 16.488 1.00 89.06 97 ASN A C 1
ATOM 708 O O . ASN A 1 97 ? -3.230 12.910 17.614 1.00 89.06 97 ASN A O 1
ATOM 712 N N . GLU A 1 98 ? -3.427 13.052 15.375 1.00 90.38 98 GLU A N 1
ATOM 713 C CA . GLU A 1 98 ? -4.656 13.857 15.373 1.00 90.38 98 GLU A CA 1
ATOM 714 C C . GLU A 1 98 ? -5.890 13.049 15.807 1.00 90.38 98 GLU A C 1
ATOM 716 O O . GLU A 1 98 ? -6.752 13.551 16.525 1.00 90.38 98 GLU A O 1
ATOM 721 N N . LEU A 1 99 ? -5.983 11.781 15.397 1.00 86.94 99 LEU A N 1
ATOM 722 C CA . LEU A 1 99 ? -7.116 10.909 15.728 1.00 86.94 99 LEU A CA 1
ATOM 723 C C . LEU A 1 99 ? -6.999 10.252 17.113 1.00 86.94 99 LEU A C 1
ATOM 725 O O . LEU A 1 99 ? -7.993 9.774 17.667 1.00 86.94 99 LEU A O 1
ATOM 729 N N . GLY A 1 100 ? -5.795 10.234 17.683 1.00 86.69 100 GLY A N 1
ATOM 730 C CA . GLY A 1 100 ? -5.490 9.619 18.966 1.00 86.69 100 GLY A CA 1
ATOM 731 C C . GLY A 1 100 ? -5.208 8.115 18.884 1.00 86.69 100 GLY A C 1
ATOM 732 O O . GLY A 1 100 ? -5.338 7.466 17.851 1.00 86.69 100 GLY A O 1
ATOM 733 N N . LYS A 1 101 ? -4.833 7.536 20.032 1.00 82.06 101 LYS A N 1
ATOM 734 C CA . LYS A 1 101 ? -4.300 6.162 20.149 1.00 82.06 101 LYS A CA 1
ATOM 735 C C . LYS A 1 101 ? -5.282 5.039 19.799 1.00 82.06 101 LYS A C 1
ATOM 737 O O . LYS A 1 101 ? -4.857 3.899 19.673 1.00 82.06 101 LYS A O 1
ATOM 742 N N . ASN A 1 102 ? -6.565 5.361 19.651 1.00 87.38 102 ASN A N 1
ATOM 743 C CA . ASN A 1 102 ? -7.603 4.397 19.286 1.00 87.38 102 ASN A CA 1
ATOM 744 C C . ASN A 1 102 ? -7.664 4.157 17.772 1.00 87.38 102 ASN A C 1
ATOM 746 O O . ASN A 1 102 ? -8.550 3.440 17.317 1.00 87.38 102 ASN A O 1
ATOM 750 N N . TRP A 1 103 ? -6.786 4.793 16.992 1.00 89.38 103 TRP A N 1
ATOM 751 C CA . TRP A 1 103 ? -6.734 4.654 15.546 1.00 89.38 103 TRP A CA 1
ATOM 752 C C . TRP A 1 103 ? -5.360 4.188 15.085 1.00 89.38 103 TRP A C 1
ATOM 754 O O . TRP A 1 103 ? -4.333 4.778 15.411 1.00 89.38 103 TRP A O 1
ATOM 764 N N . GLU A 1 104 ? -5.357 3.157 14.255 1.00 91.25 104 GLU A N 1
ATOM 765 C CA . GLU A 1 104 ? -4.216 2.750 13.459 1.00 91.25 104 GLU A CA 1
ATOM 766 C C . GLU A 1 104 ? -4.415 3.247 12.027 1.00 91.25 104 GLU A C 1
ATOM 768 O O . GLU A 1 104 ? -5.396 2.916 11.369 1.00 91.25 104 GLU A O 1
ATOM 773 N N . VAL A 1 105 ? -3.469 4.028 11.519 1.00 90.81 105 VAL A N 1
ATOM 774 C CA . VAL A 1 105 ? -3.462 4.465 10.116 1.00 90.81 105 VAL A CA 1
ATOM 775 C C . VAL A 1 105 ? -2.403 3.685 9.361 1.00 90.81 105 VAL A C 1
ATOM 777 O O . VAL A 1 105 ? -1.234 3.700 9.748 1.00 90.81 105 VAL A O 1
ATOM 780 N N . ARG A 1 106 ? -2.793 3.062 8.253 1.00 91.00 106 ARG A N 1
ATOM 781 C CA . ARG A 1 106 ? -1.912 2.297 7.376 1.00 91.00 106 ARG A CA 1
ATOM 782 C C . ARG A 1 106 ? -1.868 2.897 5.994 1.00 91.00 106 ARG A C 1
ATOM 784 O O . ARG A 1 106 ? -2.898 3.065 5.350 1.00 91.00 106 ARG A O 1
ATOM 791 N N . ASN A 1 107 ? -0.659 3.164 5.516 1.00 91.81 107 ASN A N 1
ATOM 792 C CA . ASN A 1 107 ? -0.450 3.593 4.143 1.00 91.81 107 ASN A CA 1
ATOM 793 C C . ASN A 1 107 ? -0.040 2.400 3.270 1.00 91.81 107 ASN A C 1
ATOM 795 O O . ASN A 1 107 ? 1.132 2.021 3.193 1.00 91.81 107 ASN A O 1
ATOM 799 N N . ALA A 1 108 ? -1.036 1.797 2.628 1.00 92.38 108 ALA A N 1
ATOM 800 C CA . ALA A 1 108 ? -0.874 0.726 1.653 1.00 92.38 108 ALA A CA 1
ATOM 801 C C . ALA A 1 108 ? -0.767 1.256 0.207 1.00 92.38 108 ALA A C 1
ATOM 803 O O . ALA A 1 108 ? -0.665 0.469 -0.733 1.00 92.38 108 ALA A O 1
ATOM 804 N N . ALA A 1 109 ? -0.710 2.579 0.013 1.00 90.38 109 ALA A N 1
ATOM 805 C CA . ALA A 1 109 ? -0.444 3.171 -1.288 1.00 90.38 109 ALA A CA 1
ATOM 806 C C . ALA A 1 109 ? 0.993 2.887 -1.757 1.00 90.38 109 ALA A C 1
ATOM 808 O O . ALA A 1 109 ? 1.937 2.737 -0.967 1.00 90.38 109 ALA A O 1
ATOM 809 N N . LEU A 1 110 ? 1.157 2.819 -3.076 1.00 87.75 110 LEU A N 1
ATOM 810 C CA . LEU A 1 110 ? 2.415 2.456 -3.721 1.00 87.75 110 LEU A CA 1
ATOM 811 C C . LEU A 1 110 ? 2.727 3.386 -4.882 1.00 87.75 110 LEU A C 1
ATOM 813 O O . LEU A 1 110 ? 1.831 3.852 -5.583 1.00 87.75 110 LEU A O 1
ATOM 817 N N . SER A 1 111 ? 4.014 3.588 -5.151 1.00 80.31 111 SER A N 1
ATOM 818 C CA . SER A 1 111 ? 4.475 4.177 -6.403 1.00 80.31 111 SER A CA 1
ATOM 819 C C . SER A 1 111 ? 3.898 3.376 -7.569 1.00 80.31 111 SER A C 1
ATOM 821 O O . SER A 1 111 ? 4.125 2.173 -7.659 1.00 80.31 111 SER A O 1
ATOM 823 N N . TYR A 1 112 ? 3.128 4.048 -8.432 1.00 79.31 112 TYR A N 1
ATOM 824 C CA . TYR A 1 112 ? 2.365 3.450 -9.544 1.00 79.31 112 TYR A CA 1
ATOM 825 C C . TYR A 1 112 ? 1.184 2.548 -9.138 1.00 79.31 112 TYR A C 1
ATOM 827 O O . TYR A 1 112 ? 0.620 1.853 -9.980 1.00 79.31 112 TYR A O 1
ATOM 835 N N . GLY A 1 113 ? 0.785 2.573 -7.865 1.00 77.88 113 GLY A N 1
ATOM 836 C CA . GLY A 1 113 ? -0.376 1.849 -7.362 1.00 77.88 113 GLY A CA 1
ATOM 837 C C . GLY A 1 113 ? -1.691 2.365 -7.946 1.00 77.88 113 GLY A C 1
ATOM 838 O O . GLY A 1 113 ? -1.855 3.554 -8.225 1.00 77.88 113 GLY A O 1
ATOM 839 N N . ASN A 1 114 ? -2.642 1.448 -8.110 1.00 85.12 114 ASN A N 1
ATOM 840 C CA . ASN A 1 114 ? -4.029 1.747 -8.443 1.00 85.12 114 ASN A CA 1
ATOM 841 C C . ASN A 1 114 ? -4.888 1.420 -7.218 1.00 85.12 114 ASN A C 1
ATOM 843 O O . ASN A 1 114 ? -5.026 0.249 -6.868 1.00 85.12 114 ASN A O 1
ATOM 847 N N . GLY A 1 115 ? -5.466 2.448 -6.590 1.00 85.69 115 GLY A N 1
ATOM 848 C CA . GLY A 1 115 ? -6.225 2.295 -5.349 1.00 85.69 115 GLY A CA 1
ATOM 849 C C . GLY A 1 115 ? -7.385 1.301 -5.452 1.00 85.69 115 GLY A C 1
ATOM 850 O O . GLY A 1 115 ? -7.602 0.538 -4.518 1.00 85.69 115 GLY A O 1
ATOM 851 N N . PHE A 1 116 ? -8.076 1.235 -6.596 1.00 86.81 116 PHE A N 1
ATOM 852 C CA . PHE A 1 116 ? -9.158 0.267 -6.798 1.00 86.81 116 PHE A CA 1
ATOM 853 C C . PHE A 1 116 ? -8.650 -1.162 -6.956 1.00 86.81 116 PHE A C 1
ATOM 855 O O . PHE A 1 116 ? -9.196 -2.071 -6.344 1.00 86.81 116 PHE A O 1
ATOM 862 N N . ALA A 1 117 ? -7.583 -1.374 -7.727 1.00 85.31 117 ALA A N 1
ATOM 863 C CA . ALA A 1 117 ? -6.996 -2.708 -7.857 1.00 85.31 117 ALA A CA 1
ATOM 864 C C . ALA A 1 117 ? -6.503 -3.235 -6.497 1.00 85.31 117 ALA A C 1
ATOM 866 O O . ALA A 1 117 ? -6.711 -4.398 -6.164 1.00 85.31 117 ALA A O 1
ATOM 867 N N . GLN A 1 118 ? -5.905 -2.355 -5.689 1.00 89.06 118 GLN A N 1
ATOM 868 C CA . GLN A 1 118 ? -5.483 -2.676 -4.327 1.00 89.06 118 GLN A CA 1
ATOM 869 C C . GLN A 1 118 ? -6.676 -2.961 -3.409 1.00 89.06 118 GLN A C 1
ATOM 871 O O . GLN A 1 118 ? -6.618 -3.906 -2.626 1.00 89.06 118 GLN A O 1
ATOM 876 N N . LEU A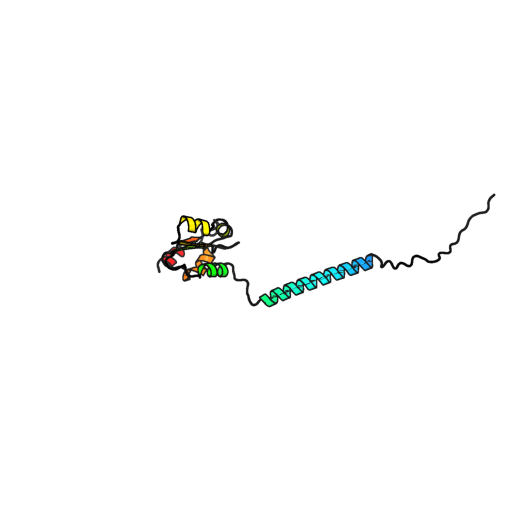 1 119 ? -7.757 -2.181 -3.523 1.00 89.31 119 LEU A N 1
ATOM 877 C CA . LEU A 1 119 ? -8.996 -2.400 -2.777 1.00 89.31 119 LEU A CA 1
ATOM 878 C C . LEU A 1 119 ? -9.562 -3.785 -3.085 1.00 89.31 119 LEU A C 1
ATOM 880 O O . LEU A 1 119 ? -9.757 -4.560 -2.158 1.00 89.31 119 LEU A O 1
ATOM 884 N N . HIS A 1 120 ? -9.761 -4.111 -4.366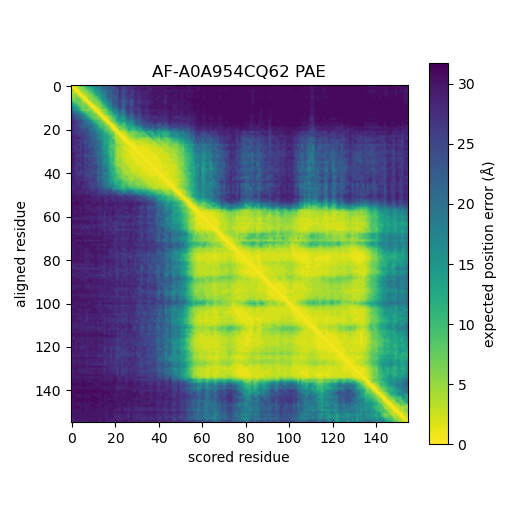 1.00 88.06 120 HIS A N 1
ATOM 885 C CA . HIS A 1 120 ? -10.322 -5.396 -4.788 1.00 88.06 120 HIS A CA 1
ATOM 886 C C . HIS A 1 120 ? -9.513 -6.585 -4.282 1.00 88.06 120 HIS A C 1
ATOM 888 O O . HIS A 1 120 ? -10.091 -7.562 -3.819 1.00 88.06 120 HIS A O 1
ATOM 894 N N . ALA A 1 121 ? -8.186 -6.494 -4.328 1.00 87.56 121 ALA A N 1
ATOM 895 C CA . ALA A 1 121 ? -7.323 -7.556 -3.828 1.00 87.56 121 ALA A CA 1
ATOM 896 C C . ALA A 1 121 ? -7.303 -7.669 -2.296 1.00 87.56 121 ALA A C 1
ATOM 898 O O . ALA A 1 121 ? -6.876 -8.691 -1.766 1.00 87.56 121 ALA A O 1
ATOM 899 N N . SER A 1 122 ? -7.747 -6.629 -1.585 1.00 89.44 122 SER A N 1
ATOM 900 C CA . SER A 1 122 ? -7.688 -6.558 -0.123 1.00 89.44 122 SER A CA 1
ATOM 901 C C . SER A 1 122 ? -9.049 -6.715 0.561 1.00 89.44 122 SER A C 1
ATOM 903 O O . SER A 1 122 ? -9.095 -6.640 1.785 1.00 89.44 122 SER A O 1
ATOM 905 N N . LEU A 1 123 ? -10.140 -6.920 -0.192 1.00 88.31 123 LEU A N 1
ATOM 906 C CA . LEU A 1 123 ? -11.513 -6.930 0.337 1.00 88.31 123 LEU A CA 1
ATOM 907 C C . LEU A 1 123 ? -11.693 -7.887 1.523 1.00 88.31 123 LEU A C 1
ATOM 909 O O . LEU A 1 123 ? -12.259 -7.492 2.537 1.00 88.31 123 LEU A O 1
ATOM 913 N N . ASP A 1 124 ? -11.134 -9.093 1.427 1.00 88.25 124 ASP A N 1
ATOM 914 C CA . ASP A 1 124 ? -11.257 -10.139 2.453 1.00 88.25 124 ASP A CA 1
ATOM 915 C C . ASP A 1 124 ? -10.521 -9.816 3.767 1.00 88.25 124 ASP A C 1
ATOM 917 O O . ASP A 1 124 ? -10.684 -10.521 4.762 1.00 88.25 124 ASP A O 1
ATOM 921 N N . TRP A 1 125 ? -9.685 -8.774 3.779 1.00 87.81 125 TRP A N 1
ATOM 922 C CA . TRP A 1 125 ? -8.876 -8.385 4.935 1.00 87.81 125 TRP A CA 1
ATOM 923 C C . TRP A 1 125 ? -9.455 -7.207 5.713 1.00 87.81 125 TRP A C 1
ATOM 925 O O . TRP A 1 125 ? -8.873 -6.838 6.735 1.00 87.81 125 TRP A O 1
ATOM 935 N N . PHE A 1 126 ? -10.545 -6.599 5.240 1.00 87.38 126 PHE A N 1
ATOM 936 C CA . PHE A 1 126 ? -11.222 -5.513 5.943 1.00 87.38 126 PHE A CA 1
ATOM 937 C C . PHE A 1 126 ? -12.261 -6.050 6.923 1.00 87.38 126 PHE A C 1
ATOM 939 O O . PHE A 1 126 ? -12.965 -7.018 6.650 1.00 87.38 126 PHE A O 1
ATOM 946 N N . GLU A 1 127 ? -12.364 -5.387 8.067 1.00 85.00 127 GLU A N 1
ATOM 947 C CA . GLU A 1 127 ? -13.306 -5.723 9.126 1.00 85.00 127 GLU A CA 1
ATOM 948 C C . GLU A 1 127 ? -14.377 -4.638 9.265 1.00 85.00 127 GLU A C 1
ATOM 950 O O . GLU A 1 127 ? -14.210 -3.481 8.860 1.00 85.00 127 GLU A O 1
ATOM 955 N N . ALA A 1 128 ? -15.505 -5.006 9.871 1.00 82.31 128 ALA A N 1
ATOM 956 C CA . ALA A 1 128 ? -16.571 -4.060 10.160 1.00 82.31 128 ALA A CA 1
ATOM 957 C C . ALA A 1 128 ? -16.065 -2.943 11.091 1.00 82.31 128 ALA A C 1
ATOM 959 O O . ALA A 1 128 ? -15.649 -3.191 12.221 1.00 82.31 128 ALA A O 1
ATOM 960 N N . GLY A 1 129 ? -16.146 -1.695 10.624 1.00 83.19 129 GLY A N 1
ATOM 961 C CA . GLY A 1 129 ? -15.661 -0.519 11.355 1.00 83.19 129 GLY A CA 1
ATOM 962 C C . GLY A 1 129 ? -14.329 0.037 10.850 1.00 83.19 129 GLY A C 1
ATOM 963 O O . GLY A 1 129 ? -13.926 1.111 11.308 1.00 83.19 129 GLY A O 1
ATOM 964 N N . ASP A 1 130 ? -13.692 -0.630 9.887 1.00 87.94 130 ASP A N 1
ATOM 965 C CA . ASP A 1 130 ? -12.565 -0.068 9.155 1.00 87.94 130 ASP A CA 1
ATOM 966 C C . ASP A 1 130 ? -12.989 1.096 8.263 1.00 87.94 130 ASP A C 1
ATOM 968 O O . ASP A 1 130 ? -14.070 1.116 7.673 1.00 87.94 130 ASP A O 1
ATOM 972 N N . VAL A 1 131 ? -12.092 2.066 8.125 1.00 90.38 131 VAL A N 1
ATOM 973 C CA . VAL A 1 131 ? -12.258 3.194 7.212 1.00 90.38 131 VAL A CA 1
ATOM 974 C C . VAL A 1 131 ? -11.251 3.060 6.082 1.00 90.38 131 VAL A C 1
ATOM 976 O O . VAL A 1 131 ? -10.041 3.027 6.303 1.00 90.38 131 VAL A O 1
ATOM 979 N N . ILE A 1 132 ? -11.740 3.017 4.848 1.00 92.06 132 ILE A N 1
ATOM 980 C CA . ILE A 1 132 ? -10.891 2.825 3.674 1.00 92.06 132 ILE A CA 1
ATOM 981 C C . ILE A 1 132 ? -10.883 4.105 2.849 1.00 92.06 132 ILE A C 1
ATOM 983 O O . ILE A 1 132 ? -11.922 4.602 2.417 1.00 92.06 132 ILE A O 1
ATOM 987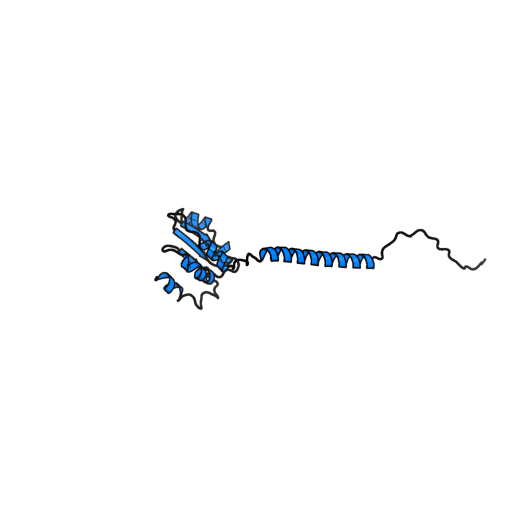 N N . VAL A 1 133 ? -9.689 4.645 2.631 1.00 90.38 133 VAL A N 1
ATOM 988 C CA . VAL A 1 133 ? -9.452 5.839 1.821 1.00 90.38 133 VAL A CA 1
ATOM 989 C C . VAL A 1 133 ? -8.802 5.399 0.522 1.00 90.38 133 VAL A C 1
ATOM 991 O O . VAL A 1 133 ? -7.641 4.994 0.506 1.00 90.38 133 VAL A O 1
ATOM 994 N N . VAL A 1 134 ? -9.546 5.493 -0.576 1.00 90.38 134 VAL A N 1
ATOM 995 C CA . VAL A 1 134 ? -9.056 5.120 -1.906 1.00 90.38 134 VAL A CA 1
ATOM 996 C C . VAL A 1 134 ? -8.701 6.382 -2.682 1.00 90.38 134 VAL A C 1
ATOM 998 O O . VAL A 1 134 ? -9.580 7.129 -3.112 1.00 90.38 134 VAL A O 1
ATOM 1001 N N . GLU A 1 135 ? -7.405 6.637 -2.872 1.00 87.19 135 GLU A N 1
ATOM 1002 C CA . GLU A 1 135 ? -6.948 7.659 -3.809 1.00 87.19 135 GLU A CA 1
ATOM 1003 C C . GLU A 1 135 ? -7.104 7.161 -5.234 1.00 87.19 135 GLU A C 1
ATOM 1005 O O . GLU A 1 135 ? -6.762 6.031 -5.594 1.00 87.19 135 GLU A O 1
ATOM 1010 N N . CYS A 1 136 ? -7.658 8.049 -6.041 1.00 74.56 136 CYS A N 1
ATOM 1011 C CA . CYS A 1 136 ? -8.187 7.693 -7.322 1.00 74.56 136 CYS A CA 1
ATOM 1012 C C . CYS A 1 136 ? -7.825 8.794 -8.321 1.00 74.56 136 CYS A C 1
ATOM 1014 O O . CYS A 1 136 ? -8.177 9.965 -8.147 1.00 74.56 136 CYS A O 1
ATOM 1016 N N . LEU A 1 137 ? -7.062 8.426 -9.352 1.00 66.50 137 LEU A N 1
ATOM 1017 C CA . LEU A 1 137 ? -6.696 9.348 -10.419 1.00 66.50 137 LEU A CA 1
ATOM 1018 C C . LEU A 1 137 ? -7.939 9.648 -11.273 1.00 66.50 137 LEU A C 1
ATOM 1020 O O . LEU A 1 137 ? -8.716 8.738 -11.557 1.00 66.50 137 LEU A O 1
ATOM 1024 N N . PRO A 1 138 ? -8.121 10.890 -11.755 1.00 57.84 138 PRO A N 1
ATOM 1025 C CA . PRO A 1 138 ? -9.361 11.331 -12.404 1.00 57.84 138 PRO A CA 1
ATOM 1026 C C . PRO A 1 138 ? -9.806 10.478 -13.606 1.00 57.84 138 PRO A C 1
ATOM 1028 O O . PRO A 1 138 ? -10.991 10.456 -13.924 1.00 57.84 138 PRO A O 1
ATOM 1031 N N . PHE A 1 139 ? -8.893 9.741 -14.245 1.00 50.75 139 PHE A N 1
ATOM 1032 C CA . PHE A 1 139 ? -9.202 8.873 -15.385 1.00 50.75 139 PHE A CA 1
ATOM 1033 C C . PHE A 1 139 ? -9.671 7.455 -15.015 1.00 50.75 139 PHE A C 1
ATOM 1035 O O . PHE A 1 139 ? -10.303 6.810 -15.844 1.00 50.75 139 PHE A O 1
ATOM 1042 N N . THR A 1 140 ? -9.406 6.956 -13.803 1.00 53.06 140 THR A N 1
ATOM 1043 C CA . THR A 1 140 ? -9.754 5.577 -13.398 1.00 53.06 140 THR A CA 1
ATOM 1044 C C . THR A 1 140 ? -11.002 5.482 -12.517 1.00 53.06 140 THR A C 1
ATOM 1046 O O . THR A 1 140 ? -11.536 4.390 -12.346 1.00 53.06 140 THR A O 1
ATOM 1049 N N . CYS A 1 141 ? -11.513 6.602 -11.992 1.00 48.94 141 CYS A N 1
ATOM 1050 C CA . CYS A 1 141 ? -12.653 6.595 -11.062 1.00 48.94 141 CYS A CA 1
ATOM 1051 C C . CYS A 1 141 ? -14.033 6.548 -11.726 1.00 48.94 141 CYS A C 1
ATOM 1053 O O . CYS A 1 141 ? -15.010 6.194 -11.073 1.00 48.94 141 CYS A O 1
ATOM 1055 N N . PHE A 1 142 ? -14.143 6.944 -12.995 1.00 45.50 142 PHE A N 1
ATOM 1056 C CA . PHE A 1 142 ? -15.441 7.295 -13.580 1.00 45.50 142 PHE A CA 1
ATOM 1057 C C . PHE A 1 142 ? -16.181 6.159 -14.294 1.00 45.50 142 PHE A C 1
ATOM 1059 O O . PHE A 1 142 ? -17.359 6.330 -14.595 1.00 45.50 142 PHE A O 1
ATOM 1066 N N . THR A 1 143 ? -15.548 5.017 -14.571 1.00 46.53 143 THR A N 1
ATOM 1067 C CA . THR A 1 143 ? -16.101 4.069 -15.558 1.00 46.53 143 THR A CA 1
ATOM 1068 C C . THR A 1 143 ? -16.494 2.682 -15.047 1.00 46.53 143 THR A C 1
ATOM 1070 O O . THR A 1 143 ? -17.115 1.962 -15.820 1.00 46.53 143 THR A O 1
ATOM 1073 N N . GLY A 1 144 ? -16.228 2.289 -13.792 1.00 43.81 144 GLY A N 1
ATOM 1074 C CA . GLY A 1 144 ? -16.532 0.903 -13.369 1.00 43.81 144 GLY A CA 1
ATOM 1075 C C . GLY A 1 144 ? -16.904 0.654 -11.906 1.00 43.81 144 GLY A C 1
ATOM 1076 O O . GLY A 1 144 ? -17.762 -0.176 -11.638 1.00 43.81 144 GLY A O 1
ATOM 1077 N N . TYR A 1 145 ? -16.324 1.377 -10.948 1.00 45.22 145 TYR A N 1
ATOM 1078 C CA . TYR A 1 145 ? -16.245 0.862 -9.571 1.00 45.22 145 TYR A CA 1
ATOM 1079 C C . TYR A 1 145 ? -17.311 1.364 -8.588 1.00 45.22 145 TYR A C 1
ATOM 1081 O O . TYR A 1 145 ? -17.371 0.891 -7.455 1.00 45.22 145 TYR A O 1
ATOM 1089 N N . ARG A 1 146 ? -18.176 2.305 -8.992 1.00 40.91 146 ARG A N 1
ATOM 1090 C CA . ARG A 1 146 ? -19.230 2.825 -8.102 1.00 40.91 146 ARG A CA 1
ATOM 1091 C C . ARG A 1 146 ? -20.270 1.754 -7.748 1.00 40.91 146 ARG A C 1
ATOM 1093 O O . ARG A 1 146 ? -20.769 1.758 -6.634 1.00 40.91 146 ARG A O 1
ATOM 1100 N N . THR A 1 147 ? -20.564 0.840 -8.670 1.00 38.41 147 THR A N 1
ATOM 1101 C CA . THR A 1 147 ? -21.607 -0.182 -8.492 1.00 38.41 147 THR A CA 1
ATOM 1102 C C . THR A 1 147 ? -21.127 -1.393 -7.685 1.00 38.41 147 THR A C 1
ATOM 1104 O O . THR A 1 147 ? -21.921 -2.024 -6.999 1.00 38.41 147 THR A O 1
ATOM 1107 N N . GLU A 1 148 ? -19.836 -1.733 -7.743 1.00 42.66 148 GLU A N 1
ATOM 1108 C CA . GLU A 1 148 ? -19.292 -2.927 -7.071 1.00 42.66 148 GLU A CA 1
ATOM 1109 C C . GLU A 1 148 ? -18.989 -2.694 -5.585 1.00 42.66 148 GLU A C 1
ATOM 1111 O O . GLU A 1 148 ? -19.094 -3.614 -4.776 1.00 42.66 148 GLU A O 1
ATOM 1116 N N . LEU A 1 149 ? -18.665 -1.455 -5.210 1.00 43.53 149 LEU A N 1
ATOM 1117 C CA . LEU A 1 149 ? -18.367 -1.081 -3.828 1.00 43.53 149 LEU A CA 1
ATOM 1118 C C . LEU A 1 149 ? -19.596 -1.133 -2.910 1.00 43.53 149 LEU A C 1
ATOM 1120 O O . LEU A 1 149 ? -19.471 -1.572 -1.773 1.00 43.53 149 LEU A O 1
ATOM 1124 N N . GLU A 1 150 ? -20.778 -0.736 -3.389 1.00 38.19 150 GLU A N 1
ATOM 1125 C CA . GLU A 1 150 ? -22.015 -0.828 -2.594 1.00 38.19 150 GLU A CA 1
ATOM 1126 C C . GLU A 1 150 ? -22.385 -2.293 -2.298 1.00 38.19 150 GLU A C 1
ATOM 1128 O O . GLU A 1 150 ? -22.777 -2.619 -1.183 1.00 38.19 150 GLU A O 1
ATOM 1133 N N . LEU A 1 151 ? -22.146 -3.207 -3.244 1.00 37.16 151 LEU A N 1
ATOM 1134 C CA . LEU A 1 151 ? -22.431 -4.638 -3.081 1.00 37.16 151 LEU A CA 1
ATOM 1135 C C . LEU A 1 151 ? -21.478 -5.365 -2.117 1.00 37.16 151 LEU A C 1
ATOM 1137 O O . LEU A 1 151 ? -21.858 -6.387 -1.545 1.00 37.16 151 LEU A O 1
ATOM 1141 N N . ALA A 1 152 ? -20.244 -4.880 -1.954 1.00 45.12 152 ALA A N 1
ATOM 1142 C CA . ALA A 1 152 ? -19.249 -5.513 -1.087 1.00 45.12 152 ALA A CA 1
ATOM 1143 C C . ALA A 1 152 ? -19.456 -5.191 0.405 1.00 45.12 152 ALA A C 1
ATOM 1145 O O . ALA A 1 152 ? -19.099 -6.006 1.248 1.00 45.12 152 ALA A O 1
ATOM 1146 N N . PHE A 1 153 ? -20.054 -4.038 0.727 1.00 44.44 153 PHE A N 1
ATOM 1147 C CA . PHE A 1 153 ? -20.291 -3.592 2.108 1.00 44.44 153 PHE A CA 1
ATOM 1148 C C . PHE A 1 153 ? -21.687 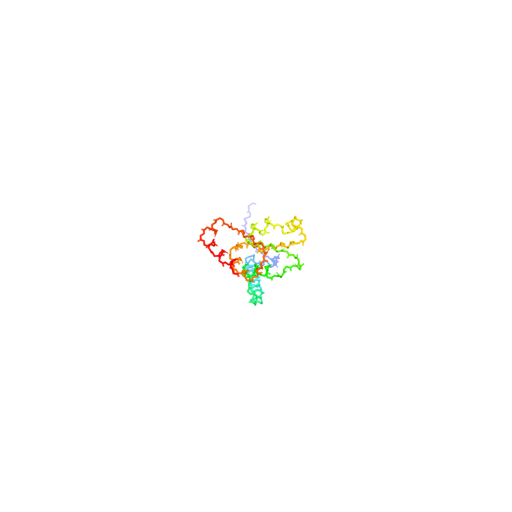-3.937 2.660 1.00 44.44 153 PHE A C 1
ATOM 1150 O O . PHE A 1 153 ? -21.962 -3.652 3.823 1.00 44.44 153 PHE A O 1
ATOM 1157 N N . GLU A 1 154 ? -22.561 -4.554 1.858 1.00 40.59 154 GLU A N 1
ATOM 1158 C CA . GLU A 1 154 ? -23.900 -5.014 2.276 1.00 40.59 154 GLU A CA 1
ATOM 1159 C C . GLU A 1 154 ? -23.962 -6.504 2.682 1.00 40.59 154 GLU A C 1
ATOM 1161 O O . GLU A 1 154 ? -25.049 -7.023 2.950 1.00 40.59 154 GLU A O 1
ATOM 1166 N N . ARG A 1 155 ? -22.825 -7.211 2.730 1.00 40.50 155 ARG A N 1
ATOM 1167 C CA . ARG A 1 155 ? -22.729 -8.599 3.222 1.00 40.50 155 ARG A CA 1
ATOM 1168 C C . ARG A 1 155 ? -22.190 -8.658 4.642 1.00 40.50 155 ARG A C 1
ATOM 1170 O O . ARG A 1 155 ? -22.661 -9.555 5.376 1.00 40.50 155 ARG A O 1
#

Radius of gyration: 34.68 Å; Cα contacts (8 Å, |Δi|>4): 155; chains: 1; bounding box: 110×45×75 Å

pLDDT: mean 73.05, std 18.41, range [37.16, 93.25]

Secondary structure (DSSP, 8-state):
---------------------HHHHHHHHHHHHHHHHHHHHHHHHHHHHHGGGS----HHHHHHHHHHSPPPTT-EEEEEE-SHHHHHH--HHHHHHHH-TTEEEEE---TT--HHHHHHHHGGG--TT-EEEE---TTTSSSSTHHHHHHHS--

Foldseek 3Di:
DDDDDDDDDDDDDDDPPPPPPVVNVVVVVVVVVVVVVVVVVVVVVVVVVVVPVDDPQPLLNQLLVQLQDDDPPQAAEEEEEEAVCQVPVDDQVVVCVVVDPNYGYTYSYYHVTQQVSNCVSNLVSDDPRHHYHGDHDPVGPPDDPPVVVVVSVVD

Solvent-accessible surface area (backbone atoms only — not comparable to full-atom values): 9408 Å² total; per-residue (Å²): 138,86,84,86,90,81,93,84,90,83,91,78,87,89,78,86,71,83,70,72,53,67,68,60,54,51,53,51,51,51,53,52,51,51,50,51,52,53,52,51,52,52,48,52,48,48,58,51,56,72,45,61,84,58,67,79,70,48,74,50,53,57,22,28,62,60,51,60,60,79,68,62,90,88,35,41,41,36,43,35,28,6,24,43,65,45,43,74,69,53,58,40,69,60,53,24,64,76,69,31,88,52,38,44,51,41,74,34,22,30,78,84,34,53,12,64,64,34,45,68,71,32,54,92,58,64,56,95,79,54,43,78,45,66,42,68,58,86,86,72,61,80,81,71,59,76,72,57,55,62,64,68,76,75,115